Protein AF-A0A2N7D9Z8-F1 (afdb_monomer)

Mean predicted aligned error: 20.97 Å

Sequence (170 aa):
MSKTPNPVRGHVSCPVCHTNSTVHMIGEGKLIDSGETVKNGRNLGLLYYKCPNCGNASMSKSVSAYCTEHMQASPDLLPAAPDKVETSIEPPEKAEISDESELVESTDVTPIEPTLSTETTADKAPLPENRLQPQFLKVGACLGLVLVLLFAVKRMLAANKVNQGEANHE

Foldseek 3Di:
DPPFDFDFPFWAQDPVHRAIWTKGFQQRRVCVVPVDGDPDPPQGGAIWTAHPPPRDTDRDPVRSVVCVVGGDHDSVPYPDDPDDDDDDDPDDDDDDDDDDDDDDDDDDDDDDDDDDDDDDDDDDDDDPDPDPDDPVVVVVVVVVVVVVVVVVVVVVVVVVVVVVVVVVPD

Structure (mmCIF, N/CA/C/O backbone):
data_AF-A0A2N7D9Z8-F1
#
_entry.id   AF-A0A2N7D9Z8-F1
#
loop_
_atom_site.group_PDB
_atom_site.id
_atom_site.type_symbol
_atom_site.label_atom_id
_atom_site.label_alt_id
_atom_site.label_comp_id
_atom_site.label_asym_id
_atom_site.label_entity_id
_atom_site.label_seq_id
_atom_site.pdbx_PDB_ins_code
_atom_site.Cartn_x
_atom_site.Cartn_y
_atom_site.Cartn_z
_atom_site.occupancy
_atom_site.B_iso_or_equiv
_atom_site.auth_seq_id
_atom_site.auth_comp_id
_atom_site.auth_asym_id
_atom_site.auth_atom_id
_atom_site.pdbx_PDB_model_num
ATOM 1 N N . MET A 1 1 ? 10.639 -6.829 17.514 1.00 54.75 1 MET A N 1
ATOM 2 C CA . MET A 1 1 ? 9.736 -6.317 16.453 1.00 54.75 1 MET A CA 1
ATOM 3 C C . MET A 1 1 ? 8.309 -6.725 16.810 1.00 54.75 1 MET A C 1
ATOM 5 O O . MET A 1 1 ? 8.172 -7.562 17.698 1.00 54.75 1 MET A O 1
ATOM 9 N N . SER A 1 2 ? 7.263 -6.160 16.197 1.00 55.03 2 SER A N 1
ATOM 10 C CA . SER A 1 2 ? 5.924 -6.766 16.297 1.00 55.03 2 SER A CA 1
ATOM 11 C C . SER A 1 2 ? 5.970 -8.155 15.656 1.00 55.03 2 SER A C 1
ATOM 13 O O . SER A 1 2 ? 6.617 -8.320 14.623 1.00 55.03 2 SER A O 1
ATOM 15 N N . LYS A 1 3 ? 5.347 -9.160 16.284 1.00 74.38 3 LYS A N 1
ATOM 16 C CA . LYS A 1 3 ? 5.256 -10.510 15.697 1.00 74.38 3 LYS A CA 1
ATOM 17 C C . LYS A 1 3 ? 4.308 -10.513 14.498 1.00 74.38 3 LYS A C 1
ATOM 19 O O . LYS A 1 3 ? 4.580 -11.168 13.499 1.00 74.38 3 LYS A O 1
ATOM 24 N N . THR A 1 4 ? 3.241 -9.729 14.599 1.00 86.94 4 THR A N 1
ATOM 25 C CA . THR A 1 4 ? 2.198 -9.611 13.585 1.00 86.94 4 THR A CA 1
ATOM 26 C C . THR A 1 4 ? 2.656 -8.677 12.455 1.00 86.94 4 THR A C 1
ATOM 28 O O . THR A 1 4 ? 3.082 -7.543 12.729 1.00 86.94 4 THR A O 1
ATOM 31 N N . PRO A 1 5 ? 2.642 -9.141 11.188 1.00 91.00 5 PRO A N 1
ATOM 32 C CA . PRO A 1 5 ? 3.012 -8.329 10.035 1.00 91.00 5 PRO A CA 1
ATOM 33 C C . PRO A 1 5 ? 1.928 -7.289 9.725 1.00 91.00 5 PRO A C 1
ATOM 35 O O . PRO A 1 5 ? 0.752 -7.491 10.013 1.00 91.00 5 PRO A O 1
ATOM 38 N N . ASN A 1 6 ? 2.313 -6.182 9.087 1.00 93.94 6 ASN A N 1
ATOM 39 C CA . ASN A 1 6 ? 1.336 -5.245 8.524 1.00 93.94 6 ASN A CA 1
ATOM 40 C C . ASN A 1 6 ? 0.573 -5.942 7.372 1.00 93.94 6 ASN A C 1
ATOM 42 O O . ASN A 1 6 ? 1.237 -6.567 6.533 1.00 93.94 6 ASN A O 1
ATOM 46 N N . PRO A 1 7 ? -0.767 -5.838 7.294 1.00 96.06 7 PRO A N 1
ATOM 47 C CA . PRO A 1 7 ? -1.551 -6.437 6.214 1.00 96.06 7 PRO A CA 1
ATOM 48 C C . PRO A 1 7 ? -1.249 -5.770 4.864 1.00 96.06 7 PRO A C 1
ATOM 50 O O . PRO A 1 7 ? -0.590 -4.728 4.800 1.00 96.06 7 PRO A O 1
ATOM 53 N N . VAL A 1 8 ? -1.700 -6.387 3.770 1.00 97.44 8 VAL A N 1
ATOM 54 C CA . VAL A 1 8 ? -1.629 -5.788 2.429 1.00 97.44 8 VAL A CA 1
ATOM 55 C C . VAL A 1 8 ? -2.771 -4.779 2.278 1.00 97.44 8 VAL A C 1
ATOM 57 O O . VAL A 1 8 ? -3.916 -5.089 2.597 1.00 97.44 8 VAL A O 1
ATOM 60 N N . ARG A 1 9 ? -2.457 -3.572 1.800 1.00 97.25 9 ARG A N 1
ATOM 61 C CA . ARG A 1 9 ? -3.424 -2.500 1.499 1.00 97.25 9 ARG A CA 1
ATOM 62 C C . ARG A 1 9 ? -3.706 -2.324 0.005 1.00 97.25 9 ARG A C 1
ATOM 64 O O . ARG A 1 9 ? -4.703 -1.701 -0.340 1.00 97.25 9 ARG A O 1
ATOM 71 N N . GLY A 1 10 ? -2.859 -2.893 -0.847 1.00 97.25 10 GLY A N 1
ATOM 72 C CA . GLY A 1 10 ? -2.968 -2.885 -2.302 1.00 97.25 10 GLY A CA 1
ATOM 73 C C . GLY A 1 10 ? -1.637 -3.278 -2.942 1.00 97.25 10 GLY A C 1
ATOM 74 O O . GLY A 1 10 ? -0.750 -3.810 -2.268 1.00 97.25 10 GLY A O 1
ATOM 75 N N . HIS A 1 11 ? -1.489 -3.000 -4.231 1.00 97.94 11 HIS A N 1
ATOM 76 C CA . HIS A 1 11 ? -0.369 -3.433 -5.066 1.00 97.94 11 HIS A CA 1
ATOM 77 C C . HIS A 1 11 ? 0.191 -2.259 -5.878 1.00 97.94 11 HIS A C 1
ATOM 79 O O . HIS A 1 11 ? -0.566 -1.386 -6.287 1.00 97.94 11 HIS A O 1
ATOM 85 N N . VAL A 1 12 ? 1.504 -2.237 -6.123 1.00 97.31 12 VAL A N 1
ATOM 86 C CA . VAL A 1 12 ? 2.188 -1.283 -7.021 1.00 97.31 12 VAL A CA 1
ATOM 87 C C . VAL A 1 12 ? 3.222 -2.005 -7.883 1.00 97.31 12 VAL A C 1
ATOM 89 O O . VAL A 1 12 ? 3.746 -3.049 -7.493 1.00 97.31 12 VAL A O 1
ATOM 92 N N . SER A 1 13 ? 3.580 -1.429 -9.029 1.00 96.88 13 SER A N 1
ATOM 93 C CA . SER A 1 13 ? 4.820 -1.799 -9.720 1.00 96.88 13 SER A CA 1
ATOM 94 C C . SER A 1 13 ? 6.031 -1.360 -8.880 1.00 96.88 13 SER A C 1
ATOM 96 O O . SER A 1 13 ? 5.976 -0.352 -8.176 1.00 96.88 13 SER A O 1
ATOM 98 N N . CYS A 1 14 ? 7.137 -2.107 -8.908 1.00 95.75 14 CYS A N 1
ATOM 99 C CA . CYS A 1 14 ? 8.363 -1.675 -8.239 1.00 95.75 14 CYS A CA 1
ATOM 100 C C . CYS A 1 14 ? 9.086 -0.596 -9.069 1.00 95.75 14 CYS A C 1
ATOM 102 O O . CYS A 1 14 ? 9.525 -0.911 -10.175 1.00 95.75 14 CYS A O 1
ATOM 104 N N . PRO A 1 15 ? 9.377 0.606 -8.539 1.00 94.06 15 PRO A N 1
ATOM 105 C CA . PRO A 1 15 ? 10.112 1.646 -9.272 1.00 94.06 15 PRO A CA 1
ATOM 106 C C . PRO A 1 15 ? 11.610 1.335 -9.506 1.00 94.06 15 PRO A C 1
ATOM 108 O O . PRO A 1 15 ? 12.350 2.207 -9.944 1.00 94.06 15 PRO A O 1
ATOM 111 N N . VAL A 1 16 ? 12.076 0.116 -9.194 1.00 94.44 16 VAL A N 1
ATOM 112 C CA . VAL A 1 16 ? 13.458 -0.356 -9.437 1.00 94.44 16 VAL A CA 1
ATOM 113 C C . VAL A 1 16 ? 13.525 -1.496 -10.462 1.00 94.44 16 VAL A C 1
ATOM 115 O O . VAL A 1 16 ? 14.509 -1.611 -11.181 1.00 94.44 16 VAL A O 1
ATOM 118 N N . CYS A 1 17 ? 12.515 -2.371 -10.512 1.00 94.62 17 CYS A N 1
ATOM 119 C CA . CYS A 1 17 ? 12.536 -3.585 -11.349 1.00 94.62 17 CYS A CA 1
ATOM 120 C C . CYS A 1 17 ? 11.166 -3.957 -11.946 1.00 94.62 17 CYS A C 1
ATOM 122 O O . CYS A 1 17 ? 10.964 -5.087 -12.385 1.00 94.62 17 CYS A O 1
ATOM 124 N N . HIS A 1 18 ? 10.202 -3.035 -11.884 1.00 94.00 18 HIS A N 1
ATOM 125 C CA . HIS A 1 18 ? 8.815 -3.114 -12.366 1.00 94.00 18 HIS A CA 1
ATOM 126 C C . HIS A 1 18 ? 7.947 -4.283 -11.866 1.00 94.00 18 HIS A C 1
ATOM 128 O O . HIS A 1 18 ? 6.739 -4.297 -12.093 1.00 94.00 18 HIS A O 1
ATOM 134 N N . THR A 1 19 ? 8.510 -5.214 -11.093 1.00 95.56 19 THR A N 1
ATOM 135 C CA . THR A 1 19 ? 7.790 -6.355 -10.522 1.00 95.56 19 THR A CA 1
ATOM 136 C C . THR A 1 19 ? 6.702 -5.897 -9.547 1.00 95.56 19 THR A C 1
ATOM 138 O O . THR A 1 19 ? 6.955 -5.054 -8.680 1.00 95.56 19 THR A O 1
ATOM 141 N N . ASN A 1 20 ? 5.511 -6.492 -9.659 1.00 96.25 20 ASN A N 1
ATOM 142 C CA . ASN A 1 20 ? 4.408 -6.352 -8.706 1.00 96.25 20 ASN A CA 1
ATOM 143 C C . ASN A 1 20 ? 4.899 -6.475 -7.246 1.00 96.25 20 ASN A C 1
ATOM 145 O O . ASN A 1 20 ? 5.635 -7.398 -6.896 1.00 96.25 20 ASN A O 1
ATOM 149 N N . SER A 1 21 ? 4.510 -5.513 -6.414 1.00 97.06 21 SER A N 1
ATOM 150 C CA . SER A 1 21 ? 4.985 -5.301 -5.048 1.00 97.06 21 SER A CA 1
ATOM 151 C C . SER A 1 21 ? 3.809 -4.978 -4.123 1.00 97.06 21 SER A C 1
ATOM 153 O O . SER A 1 21 ? 2.963 -4.147 -4.452 1.00 97.06 21 SER A O 1
ATOM 155 N N . THR A 1 22 ? 3.752 -5.598 -2.942 1.00 97.94 22 THR A N 1
ATOM 156 C CA . THR A 1 22 ? 2.634 -5.411 -2.001 1.00 97.94 22 THR A CA 1
ATOM 157 C C . THR A 1 22 ? 2.804 -4.137 -1.177 1.00 97.94 22 THR A C 1
ATOM 159 O O . THR A 1 22 ? 3.854 -3.926 -0.568 1.00 97.94 22 THR A O 1
ATOM 162 N N . VAL A 1 23 ? 1.763 -3.307 -1.108 1.00 98.12 23 VAL A N 1
ATOM 163 C CA . VAL A 1 23 ? 1.714 -2.093 -0.278 1.00 98.12 23 VAL A CA 1
ATOM 164 C C . VAL A 1 23 ? 1.220 -2.429 1.127 1.00 98.12 23 VAL A C 1
ATOM 166 O O . VAL A 1 23 ? 0.285 -3.206 1.307 1.00 98.12 23 VAL A O 1
ATOM 169 N N . HIS A 1 24 ? 1.836 -1.812 2.130 1.00 97.44 24 HIS A N 1
ATOM 170 C CA . HIS A 1 24 ? 1.551 -1.968 3.552 1.00 97.44 24 HIS A CA 1
ATOM 171 C C . HIS A 1 24 ? 1.560 -0.600 4.252 1.00 97.44 24 HIS A C 1
ATOM 173 O O . HIS A 1 24 ? 2.206 0.333 3.777 1.00 97.44 24 HIS A O 1
ATOM 179 N N . MET A 1 25 ? 0.920 -0.489 5.420 1.00 96.19 25 MET A N 1
ATOM 180 C CA . MET A 1 25 ? 0.975 0.711 6.266 1.00 96.19 25 MET A CA 1
ATOM 181 C C . MET A 1 25 ? 1.851 0.486 7.509 1.00 96.19 25 MET A C 1
ATOM 183 O O . MET A 1 25 ? 1.778 -0.557 8.162 1.00 96.19 25 MET A O 1
ATOM 187 N N . ILE A 1 26 ? 2.703 1.455 7.858 1.00 94.38 26 ILE A N 1
ATOM 188 C CA . ILE A 1 26 ? 3.655 1.320 8.972 1.00 94.38 26 ILE A CA 1
ATOM 189 C C . ILE A 1 26 ? 2.941 1.340 10.331 1.00 94.38 26 ILE A C 1
ATOM 191 O O . ILE A 1 26 ? 2.292 2.318 10.705 1.00 94.38 26 ILE A O 1
ATOM 195 N N . GLY A 1 27 ? 3.150 0.269 11.103 1.00 92.50 27 GLY A N 1
ATOM 196 C CA . GLY A 1 27 ? 2.656 0.101 12.473 1.00 92.50 27 GLY A CA 1
ATOM 197 C C . GLY A 1 27 ? 1.280 -0.561 12.572 1.00 92.50 27 GLY A C 1
ATOM 198 O O . GLY A 1 27 ? 0.873 -0.929 13.673 1.00 92.50 27 GLY A O 1
ATOM 199 N N . GLU A 1 28 ? 0.597 -0.762 11.443 1.00 93.94 28 GLU A N 1
ATOM 200 C CA . GLU A 1 28 ? -0.758 -1.312 11.384 1.00 93.94 28 GLU A CA 1
ATOM 201 C C . GLU A 1 28 ? -0.863 -2.714 11.996 1.00 93.94 28 GLU A C 1
ATOM 203 O O . GLU A 1 28 ? -1.762 -2.965 12.793 1.00 93.94 28 GLU A O 1
ATOM 208 N N . GLY A 1 29 ? 0.082 -3.608 11.690 1.00 93.00 29 GLY A N 1
ATOM 209 C CA . GLY A 1 29 ? 0.065 -4.983 12.193 1.00 93.00 29 GLY A CA 1
ATOM 210 C C . GLY A 1 29 ? 0.113 -5.057 13.719 1.00 93.00 29 GLY A C 1
ATOM 211 O O . GLY A 1 29 ? -0.529 -5.918 14.304 1.00 93.00 29 GLY A O 1
ATOM 212 N N . LYS A 1 30 ? 0.805 -4.116 14.379 1.00 91.06 30 LYS A N 1
ATOM 213 C CA . LYS A 1 30 ? 0.803 -4.015 15.847 1.00 91.06 30 LYS A CA 1
ATOM 214 C C . LYS A 1 30 ? -0.493 -3.385 16.378 1.00 91.06 30 LYS A C 1
ATOM 216 O O . LYS A 1 30 ? -1.013 -3.832 17.394 1.00 91.06 30 LYS A O 1
ATOM 221 N N . LEU A 1 31 ? -1.020 -2.374 15.684 1.00 91.75 31 LEU A N 1
ATOM 222 C CA . LEU A 1 31 ? -2.252 -1.691 16.083 1.00 91.75 31 LEU A CA 1
ATOM 223 C C . LEU A 1 31 ? -3.466 -2.636 16.060 1.00 91.75 31 LEU A C 1
ATOM 225 O O . LEU A 1 31 ? -4.298 -2.565 16.957 1.00 91.75 31 LEU A O 1
ATOM 229 N N . ILE A 1 32 ? -3.533 -3.539 15.075 1.00 91.94 32 ILE A N 1
ATOM 230 C CA . ILE A 1 32 ? -4.557 -4.594 14.987 1.00 91.94 32 ILE A CA 1
ATOM 231 C C . ILE A 1 32 ? -4.347 -5.667 16.071 1.00 91.94 32 ILE A C 1
ATOM 233 O O . ILE A 1 3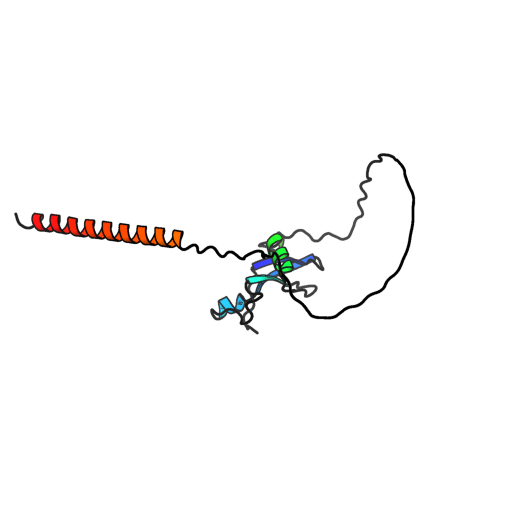2 ? -5.307 -6.090 16.704 1.00 91.94 32 ILE A O 1
ATOM 237 N N . ASP A 1 33 ? -3.101 -6.095 16.288 1.00 91.94 33 ASP A N 1
ATOM 238 C CA . ASP A 1 33 ? -2.728 -7.192 17.196 1.00 91.94 33 ASP A CA 1
ATOM 239 C C . ASP A 1 33 ? -2.904 -6.858 18.684 1.00 91.94 33 ASP A C 1
ATOM 241 O O . ASP A 1 33 ? -3.432 -7.663 19.447 1.00 91.94 33 ASP A O 1
ATOM 245 N N . SER A 1 34 ? -2.452 -5.672 19.106 1.00 90.38 34 SER A N 1
ATOM 246 C CA . SER A 1 34 ? -2.345 -5.314 20.526 1.00 90.38 34 SER A CA 1
ATOM 247 C C . SER A 1 34 ? -3.061 -4.014 20.903 1.00 90.38 34 SER A C 1
ATOM 249 O O . SER A 1 34 ? -2.869 -3.529 22.017 1.00 90.38 34 SER A O 1
ATOM 251 N N . GLY A 1 35 ? -3.797 -3.385 19.980 1.00 90.19 35 GLY A N 1
ATOM 252 C CA . GLY A 1 35 ? -4.437 -2.078 20.189 1.00 90.19 35 GLY A CA 1
ATOM 253 C C . GLY A 1 35 ? -3.469 -0.896 20.365 1.00 90.19 35 GLY A C 1
ATOM 254 O O . GLY A 1 35 ? -3.908 0.238 20.540 1.00 90.19 35 GLY A O 1
ATOM 255 N N . GLU A 1 36 ? -2.152 -1.124 20.304 1.00 87.88 36 GLU A N 1
ATOM 256 C CA . GLU A 1 36 ? -1.126 -0.106 20.535 1.00 87.88 36 GLU A CA 1
ATOM 257 C C . GLU A 1 36 ? -0.369 0.240 19.246 1.00 87.88 36 GLU A C 1
ATOM 259 O O . GLU A 1 36 ? 0.063 -0.633 18.490 1.00 87.88 36 GLU A O 1
ATOM 264 N N . THR A 1 37 ? -0.048 1.519 19.064 1.00 85.00 37 THR A N 1
ATOM 265 C CA . THR A 1 37 ? 0.894 1.972 18.031 1.00 85.00 37 THR A CA 1
ATOM 266 C C . THR A 1 37 ? 2.340 1.529 18.327 1.00 85.00 37 THR A C 1
ATOM 268 O O . THR A 1 37 ? 2.677 1.066 19.424 1.00 85.00 37 THR A O 1
ATOM 271 N N . VAL A 1 38 ? 3.244 1.632 17.342 1.00 84.19 38 VAL A N 1
ATOM 272 C CA . VAL A 1 38 ? 4.685 1.413 17.578 1.00 84.19 38 VAL A CA 1
ATOM 273 C C . VAL A 1 38 ? 5.335 2.634 18.241 1.00 84.19 38 VAL A C 1
ATOM 275 O O . VAL A 1 38 ? 4.976 3.770 17.948 1.00 84.19 38 VAL A O 1
ATOM 278 N N . LYS A 1 39 ? 6.337 2.403 19.105 1.00 82.31 39 LYS A N 1
ATOM 279 C CA . LYS A 1 39 ? 6.974 3.448 19.938 1.00 82.31 39 LYS A CA 1
ATOM 280 C C . LYS A 1 39 ? 7.583 4.625 19.155 1.00 82.31 39 LYS A C 1
ATOM 282 O O . LYS A 1 39 ? 7.722 5.705 19.716 1.00 82.31 39 LYS A O 1
ATOM 287 N N . ASN A 1 40 ? 7.970 4.433 17.892 1.00 82.00 40 ASN A N 1
ATOM 288 C CA . ASN A 1 40 ? 8.469 5.512 17.038 1.00 82.00 40 ASN A CA 1
ATOM 289 C C . ASN A 1 40 ? 7.331 6.072 16.172 1.00 82.00 40 ASN A C 1
ATOM 291 O O . ASN A 1 40 ? 7.021 5.523 15.115 1.00 82.00 40 ASN A O 1
ATOM 295 N N . GLY A 1 41 ? 6.740 7.181 16.617 1.00 85.75 41 GLY A N 1
ATOM 296 C CA . GLY A 1 41 ? 5.602 7.804 15.942 1.00 85.75 41 GLY A CA 1
ATOM 297 C C . GLY A 1 41 ? 5.909 8.462 14.591 1.00 85.75 41 GLY A C 1
ATOM 298 O O . GLY A 1 41 ? 4.985 8.666 13.813 1.00 85.75 41 GLY A O 1
ATOM 299 N N . ARG A 1 42 ? 7.180 8.773 14.276 1.00 88.38 42 ARG A N 1
ATOM 300 C CA . ARG A 1 42 ? 7.556 9.623 13.122 1.00 88.38 42 ARG A CA 1
ATOM 301 C C . ARG A 1 42 ? 7.054 9.100 11.771 1.00 88.38 42 ARG A C 1
ATOM 303 O O . ARG A 1 42 ? 6.739 9.900 10.895 1.00 88.38 42 ARG A O 1
ATOM 310 N N . ASN A 1 43 ? 7.003 7.778 11.620 1.00 89.44 43 ASN A N 1
ATOM 311 C CA . ASN A 1 43 ? 6.654 7.104 10.369 1.00 89.44 43 ASN A CA 1
ATOM 312 C C . ASN A 1 43 ? 5.315 6.343 10.454 1.00 89.44 43 ASN A C 1
ATOM 314 O O . ASN A 1 43 ? 4.991 5.613 9.522 1.00 89.44 43 ASN A O 1
ATOM 318 N N . LEU A 1 44 ? 4.551 6.467 11.549 1.00 92.88 44 LEU A N 1
ATOM 319 C CA . LEU A 1 44 ? 3.241 5.811 11.680 1.00 92.88 44 LEU A CA 1
ATOM 320 C C . LEU A 1 44 ? 2.302 6.231 10.544 1.00 92.88 44 LEU A C 1
ATOM 322 O O . LEU A 1 44 ? 2.253 7.403 10.179 1.00 92.88 44 LEU A O 1
ATOM 326 N N . GLY A 1 45 ? 1.542 5.276 10.008 1.00 93.81 45 GLY A N 1
ATOM 327 C CA . GLY A 1 45 ? 0.537 5.552 8.979 1.00 93.81 45 GLY A CA 1
ATOM 328 C C . GLY A 1 45 ? 1.087 5.824 7.572 1.00 93.81 45 GLY A C 1
ATOM 329 O O . GLY A 1 45 ? 0.299 5.886 6.635 1.00 93.81 45 GLY A O 1
ATOM 330 N N . LEU A 1 46 ? 2.409 5.938 7.382 1.00 96.50 46 LEU A N 1
ATOM 331 C CA . LEU A 1 46 ? 2.985 6.010 6.036 1.00 96.50 46 LEU A CA 1
ATOM 332 C C . LEU A 1 46 ? 2.779 4.682 5.297 1.00 96.50 46 LEU A C 1
ATOM 334 O O . LEU A 1 46 ? 2.923 3.602 5.882 1.00 96.50 46 LEU A O 1
ATOM 338 N N . LEU A 1 47 ? 2.491 4.773 4.000 1.00 97.69 47 LEU A N 1
ATOM 339 C CA . LEU A 1 47 ? 2.470 3.633 3.093 1.00 97.69 47 LEU A CA 1
ATOM 340 C C . LEU A 1 47 ? 3.888 3.310 2.612 1.00 97.69 47 LEU A C 1
ATOM 342 O O . LEU A 1 47 ? 4.702 4.200 2.366 1.00 97.69 47 LEU A O 1
ATOM 346 N N . TYR A 1 48 ? 4.170 2.025 2.438 1.00 97.38 48 TYR A N 1
ATOM 347 C CA . TYR A 1 48 ? 5.406 1.526 1.842 1.00 97.38 48 TYR A CA 1
ATOM 348 C C . TYR A 1 48 ? 5.132 0.225 1.090 1.00 97.38 48 TYR A C 1
ATOM 350 O O . TYR A 1 48 ? 4.293 -0.571 1.513 1.00 97.38 48 TYR A O 1
ATOM 358 N N . TYR A 1 49 ? 5.827 -0.001 -0.021 1.00 97.50 49 TYR A N 1
ATOM 359 C CA . TYR A 1 49 ? 5.762 -1.275 -0.732 1.00 97.50 49 TYR A CA 1
ATOM 360 C C . TYR A 1 49 ? 6.835 -2.249 -0.226 1.00 97.50 49 TYR A C 1
ATOM 362 O O . TYR A 1 49 ? 7.788 -1.855 0.446 1.00 97.50 49 TYR A O 1
ATOM 370 N N . LYS A 1 50 ? 6.693 -3.528 -0.574 1.00 97.38 50 LYS A N 1
ATOM 371 C CA . LYS A 1 50 ? 7.765 -4.529 -0.530 1.00 97.38 50 LYS A CA 1
ATOM 372 C C . LYS A 1 50 ? 7.865 -5.197 -1.891 1.00 97.38 50 LYS A C 1
ATOM 374 O O . LYS A 1 50 ? 6.893 -5.800 -2.344 1.00 97.38 50 LYS A O 1
ATOM 379 N N . CYS A 1 51 ? 9.028 -5.113 -2.528 1.00 96.94 51 CYS A N 1
ATOM 380 C CA . CYS A 1 51 ? 9.272 -5.846 -3.762 1.00 96.94 51 CYS A CA 1
ATOM 381 C C . CYS A 1 51 ? 9.763 -7.274 -3.461 1.00 96.94 51 CYS A C 1
ATOM 383 O O . CYS A 1 51 ? 10.789 -7.413 -2.792 1.00 96.94 51 CYS A O 1
ATOM 385 N N . PRO A 1 52 ? 9.097 -8.331 -3.965 1.00 96.50 52 PRO A N 1
ATOM 386 C CA . PRO A 1 52 ? 9.544 -9.712 -3.775 1.00 96.50 52 PRO A CA 1
ATOM 387 C C . PRO A 1 52 ? 10.781 -10.072 -4.617 1.00 96.50 52 PRO A C 1
ATOM 389 O O . PRO A 1 52 ? 11.442 -11.057 -4.314 1.00 96.50 52 PRO A O 1
ATOM 392 N N . ASN A 1 53 ? 11.092 -9.288 -5.658 1.00 96.69 53 ASN A N 1
ATOM 393 C CA . ASN A 1 53 ? 12.209 -9.523 -6.575 1.00 96.69 53 ASN A CA 1
ATOM 394 C C . ASN A 1 53 ? 13.497 -8.828 -6.093 1.00 96.69 53 ASN A C 1
ATOM 396 O O . ASN A 1 53 ? 14.435 -9.487 -5.658 1.00 96.69 53 ASN A O 1
ATOM 400 N N . CYS A 1 54 ? 13.533 -7.488 -6.081 1.00 95.75 54 CYS A N 1
ATOM 401 C CA . CYS A 1 54 ? 14.731 -6.738 -5.675 1.00 95.75 54 CYS A CA 1
ATOM 402 C C . CYS A 1 54 ? 14.835 -6.450 -4.163 1.00 95.75 54 CYS A C 1
ATOM 404 O O . CYS A 1 54 ? 15.759 -5.761 -3.733 1.00 95.75 54 CYS A O 1
ATOM 406 N N . GLY A 1 55 ? 13.872 -6.898 -3.350 1.00 95.56 55 GLY A N 1
ATOM 407 C CA . GLY A 1 55 ? 13.870 -6.711 -1.893 1.00 95.56 55 GLY A CA 1
ATOM 408 C C . GLY A 1 55 ? 13.649 -5.273 -1.397 1.00 95.56 55 GLY A C 1
ATOM 409 O O . GLY A 1 55 ? 13.603 -5.057 -0.185 1.00 95.56 55 GLY A O 1
ATOM 410 N N . ASN A 1 56 ? 13.500 -4.279 -2.283 1.00 95.31 56 ASN A N 1
ATOM 411 C CA . ASN A 1 56 ? 13.325 -2.885 -1.869 1.00 95.31 56 ASN A CA 1
ATOM 412 C C . ASN A 1 56 ? 12.014 -2.695 -1.079 1.00 95.31 56 ASN A C 1
ATOM 414 O O . ASN A 1 56 ? 10.937 -3.110 -1.518 1.00 95.31 56 ASN A O 1
ATOM 418 N N . ALA A 1 57 ? 12.136 -2.060 0.088 1.00 94.75 57 ALA A N 1
ATOM 419 C CA . ALA A 1 57 ? 11.052 -1.770 1.023 1.00 94.75 57 ALA A CA 1
ATOM 420 C C . ALA A 1 57 ? 11.296 -0.458 1.803 1.00 94.75 57 ALA A C 1
ATOM 422 O O . ALA A 1 57 ? 11.055 -0.379 3.011 1.00 94.75 57 ALA A O 1
ATOM 423 N N . SER A 1 58 ? 11.850 0.561 1.133 1.00 92.31 58 SER A N 1
ATOM 424 C CA . SER A 1 58 ? 12.176 1.854 1.751 1.00 92.31 58 SER A CA 1
ATOM 425 C C . SER A 1 58 ? 10.942 2.560 2.336 1.00 92.31 58 SER A C 1
ATOM 427 O O . SER A 1 58 ? 9.862 2.557 1.750 1.00 92.31 58 SER A O 1
ATOM 429 N N . MET A 1 59 ? 11.107 3.186 3.504 1.00 92.94 59 MET A N 1
ATOM 430 C CA . MET A 1 59 ? 10.028 3.790 4.295 1.00 92.94 59 MET A CA 1
ATOM 431 C C . MET A 1 59 ? 10.222 5.308 4.405 1.00 92.94 59 MET A C 1
ATOM 433 O O . MET A 1 59 ? 10.783 5.808 5.383 1.00 92.94 59 MET A O 1
ATOM 437 N N . SER A 1 60 ? 9.761 6.046 3.391 1.00 94.81 60 SER A N 1
ATOM 438 C CA . SER A 1 60 ? 9.880 7.508 3.294 1.00 94.81 60 SER A CA 1
ATOM 439 C C . SER A 1 60 ? 8.551 8.181 2.919 1.00 94.81 60 SER A C 1
ATOM 441 O O . SER A 1 60 ? 7.610 7.532 2.461 1.00 94.81 60 SER A O 1
ATOM 443 N N . LYS A 1 61 ? 8.487 9.514 3.052 1.00 96.12 61 LYS A N 1
ATOM 444 C CA . LYS A 1 61 ? 7.345 10.307 2.565 1.00 96.12 61 LYS A CA 1
ATOM 445 C C . LYS A 1 61 ? 7.167 10.210 1.044 1.00 96.12 61 LYS A C 1
ATOM 447 O O . LYS A 1 61 ? 6.034 10.136 0.588 1.00 96.12 61 LYS A O 1
ATOM 452 N N . SER A 1 62 ? 8.258 10.169 0.273 1.00 96.62 62 SER A N 1
ATOM 453 C CA . SER A 1 62 ? 8.205 10.032 -1.190 1.00 96.62 62 SER A CA 1
ATOM 454 C C . SER A 1 62 ? 7.701 8.655 -1.627 1.00 96.62 62 SER A C 1
ATOM 456 O O . SER A 1 62 ? 6.866 8.579 -2.521 1.00 96.62 62 SER A O 1
ATOM 458 N N . VAL A 1 63 ? 8.106 7.575 -0.947 1.00 97.06 63 VAL A N 1
ATOM 459 C CA . VAL A 1 63 ? 7.535 6.239 -1.188 1.00 97.06 63 VAL A CA 1
ATOM 460 C C . VAL A 1 63 ? 6.053 6.200 -0.798 1.00 97.06 63 VAL A C 1
ATOM 462 O O . VAL A 1 63 ? 5.250 5.641 -1.536 1.00 97.06 63 VAL A O 1
ATOM 465 N N . SER A 1 64 ? 5.653 6.847 0.302 1.00 97.81 64 SER A N 1
ATOM 466 C CA . SER A 1 64 ? 4.234 6.920 0.682 1.00 97.81 64 SER A CA 1
ATOM 467 C C . SER A 1 64 ? 3.379 7.726 -0.305 1.00 97.81 64 SER A C 1
ATOM 469 O O . SER A 1 64 ? 2.195 7.416 -0.451 1.00 97.81 64 SER A O 1
ATOM 471 N N . ALA A 1 65 ? 3.949 8.729 -0.983 1.00 98.25 65 ALA A N 1
ATOM 472 C CA . ALA A 1 65 ? 3.278 9.461 -2.058 1.00 98.25 65 ALA A CA 1
ATOM 473 C C . ALA A 1 65 ? 3.118 8.573 -3.304 1.00 98.25 65 ALA A C 1
ATOM 475 O O . ALA A 1 65 ? 1.992 8.364 -3.742 1.00 98.25 65 ALA A O 1
ATOM 476 N N . TYR A 1 66 ? 4.205 7.941 -3.765 1.00 97.56 66 TYR A N 1
ATOM 477 C CA . TYR A 1 66 ? 4.200 6.961 -4.863 1.00 97.56 66 TYR A CA 1
ATOM 478 C C . TYR A 1 66 ? 3.166 5.838 -4.646 1.00 97.56 66 TYR A C 1
ATOM 480 O O . TYR A 1 66 ? 2.405 5.492 -5.547 1.00 97.56 66 TYR A O 1
ATOM 488 N N . CYS A 1 67 ? 3.086 5.299 -3.424 1.00 97.75 67 CYS A N 1
ATOM 489 C CA . CYS A 1 67 ? 2.055 4.330 -3.054 1.00 97.75 67 CYS A CA 1
ATOM 490 C C . CYS A 1 67 ? 0.642 4.925 -3.154 1.00 97.75 67 CYS A C 1
ATOM 492 O O . CYS A 1 67 ? -0.241 4.274 -3.689 1.00 97.75 67 CYS A O 1
ATOM 494 N N . THR A 1 68 ? 0.403 6.143 -2.662 1.00 97.69 68 THR A N 1
ATOM 495 C CA . THR A 1 68 ? -0.927 6.781 -2.751 1.00 97.69 68 THR A CA 1
ATOM 496 C C . THR A 1 68 ? -1.360 7.035 -4.200 1.00 97.69 68 THR A C 1
ATOM 498 O O . THR A 1 68 ? -2.542 6.921 -4.503 1.00 97.69 68 THR A O 1
ATOM 501 N N . GLU A 1 69 ? -0.420 7.367 -5.087 1.00 97.44 69 GLU A N 1
ATOM 502 C CA . GLU A 1 69 ? -0.701 7.747 -6.476 1.00 97.44 69 GLU A CA 1
ATOM 503 C C . GLU A 1 69 ? -0.926 6.547 -7.411 1.00 97.44 69 GLU A C 1
ATOM 505 O O . GLU A 1 69 ? -1.762 6.617 -8.310 1.00 97.44 69 GLU A O 1
ATOM 510 N N . HIS A 1 70 ? -0.208 5.436 -7.205 1.00 96.88 70 HIS A N 1
ATOM 511 C CA . HIS A 1 70 ? -0.205 4.310 -8.151 1.00 96.88 70 HIS A CA 1
ATOM 512 C C . HIS A 1 70 ? -0.741 2.984 -7.587 1.00 96.88 70 HIS A C 1
ATOM 514 O O . HIS A 1 70 ? -0.748 1.983 -8.307 1.00 96.88 70 HIS A O 1
ATOM 520 N N . MET A 1 71 ? -1.160 2.929 -6.316 1.00 96.38 71 MET A N 1
ATOM 521 C CA . MET A 1 71 ? -1.654 1.688 -5.709 1.00 96.38 71 MET A CA 1
ATOM 522 C C . MET A 1 71 ? -2.991 1.243 -6.303 1.00 96.38 71 MET A C 1
ATOM 524 O O . MET A 1 71 ? -3.983 1.966 -6.262 1.00 96.38 71 MET A O 1
ATOM 528 N N . GLN A 1 72 ? -3.023 -0.006 -6.758 1.00 97.44 72 GLN A N 1
ATOM 529 C CA . GLN A 1 72 ? -4.216 -0.694 -7.238 1.00 97.44 72 GLN A CA 1
ATOM 530 C C . GLN A 1 72 ? -4.710 -1.731 -6.226 1.00 97.44 72 GLN A C 1
ATOM 532 O O . GLN A 1 72 ? -3.947 -2.223 -5.390 1.00 97.44 72 GLN A O 1
ATOM 537 N N . ALA A 1 73 ? -5.995 -2.085 -6.299 1.00 95.38 73 ALA A N 1
ATOM 538 C CA . ALA A 1 73 ? -6.582 -3.098 -5.422 1.00 95.38 73 ALA A CA 1
ATOM 539 C C . ALA A 1 73 ? -6.041 -4.506 -5.745 1.00 95.38 73 ALA A C 1
ATOM 541 O O . ALA A 1 73 ? -5.436 -5.150 -4.885 1.00 95.38 73 ALA A O 1
ATOM 542 N N . SER A 1 74 ? -6.201 -4.950 -6.996 1.00 93.75 74 SER A N 1
ATOM 543 C CA . SER A 1 74 ? -5.650 -6.215 -7.511 1.00 93.75 74 SER A CA 1
ATOM 544 C C . SER A 1 74 ? -4.307 -5.978 -8.209 1.00 93.75 74 SER A C 1
ATOM 546 O O . SER A 1 74 ? -4.147 -4.927 -8.836 1.00 93.75 74 SER A O 1
ATOM 548 N N . PRO A 1 75 ? -3.355 -6.930 -8.176 1.00 91.44 75 PRO A N 1
ATOM 549 C CA . PRO A 1 75 ? -2.130 -6.828 -8.968 1.00 91.44 75 PRO A CA 1
ATOM 550 C C . PRO A 1 75 ? -2.393 -6.847 -10.483 1.00 91.44 75 PRO A C 1
ATOM 552 O O . PRO A 1 75 ? -1.613 -6.279 -11.237 1.00 91.44 75 PRO A O 1
ATOM 555 N N . ASP A 1 76 ? -3.505 -7.438 -10.924 1.00 90.88 76 ASP A N 1
ATOM 556 C CA . ASP A 1 76 ? -3.898 -7.566 -12.340 1.00 90.88 76 ASP A CA 1
ATOM 557 C C . ASP A 1 76 ? -4.337 -6.231 -12.968 1.00 90.88 76 ASP A C 1
ATOM 559 O O . ASP A 1 76 ? -4.494 -6.130 -14.181 1.00 90.88 76 ASP A O 1
ATOM 563 N N . LEU A 1 77 ? -4.550 -5.205 -12.135 1.00 89.94 77 LEU A N 1
ATOM 564 C CA . LEU A 1 77 ? -4.878 -3.836 -12.545 1.00 89.94 77 LEU A CA 1
ATOM 565 C C . LEU A 1 77 ? -3.633 -2.941 -12.656 1.00 89.94 77 LEU A C 1
ATOM 567 O O . LEU A 1 77 ? -3.753 -1.758 -12.975 1.00 89.94 77 LEU A O 1
ATOM 571 N N . LEU A 1 78 ? -2.441 -3.468 -12.357 1.00 90.56 78 LEU A N 1
ATOM 572 C CA . LEU A 1 78 ? -1.196 -2.739 -12.571 1.00 90.56 78 LEU A CA 1
ATOM 573 C C . LEU A 1 78 ? -0.914 -2.602 -14.075 1.00 90.56 78 LEU A C 1
ATOM 575 O O . LEU A 1 78 ? -1.171 -3.544 -14.827 1.00 90.56 78 LEU A O 1
ATOM 579 N N . PRO A 1 79 ? -0.327 -1.476 -14.524 1.00 83.44 79 PRO A N 1
ATOM 580 C CA . PRO A 1 79 ? 0.231 -1.390 -15.866 1.00 83.44 79 PRO A CA 1
ATOM 581 C C . PRO A 1 79 ? 1.202 -2.547 -16.113 1.00 83.44 79 PRO A C 1
ATOM 583 O O . PRO A 1 79 ? 2.022 -2.866 -15.244 1.00 83.44 79 PRO A O 1
ATOM 586 N N . ALA A 1 80 ? 1.126 -3.151 -17.301 1.00 76.25 80 ALA A N 1
ATOM 587 C CA . ALA A 1 80 ? 2.123 -4.118 -17.740 1.00 76.25 80 ALA A CA 1
ATOM 588 C C . ALA A 1 80 ? 3.525 -3.494 -17.640 1.00 76.25 80 ALA A C 1
ATOM 590 O O . ALA A 1 80 ? 3.704 -2.298 -17.894 1.00 76.25 80 ALA A O 1
ATOM 591 N N . ALA A 1 81 ? 4.520 -4.294 -17.251 1.00 69.75 81 ALA A N 1
ATOM 592 C CA . ALA A 1 81 ? 5.900 -3.829 -17.275 1.00 69.75 81 ALA A CA 1
ATOM 593 C C . ALA A 1 81 ? 6.271 -3.444 -18.722 1.00 69.75 81 ALA A C 1
ATOM 595 O O . ALA A 1 81 ? 5.875 -4.160 -19.642 1.00 69.75 81 ALA A O 1
ATOM 596 N N . PRO A 1 82 ? 7.003 -2.339 -18.947 1.00 62.22 82 PRO A N 1
ATOM 597 C CA . PRO A 1 82 ? 7.429 -1.969 -20.289 1.00 62.22 82 PRO A CA 1
ATOM 598 C C . PRO A 1 82 ? 8.426 -3.012 -20.806 1.00 62.22 82 PRO A C 1
ATOM 600 O O . PRO A 1 82 ? 9.571 -3.067 -20.347 1.00 62.22 82 PRO A O 1
ATOM 603 N N . ASP A 1 83 ? 7.981 -3.852 -21.743 1.00 56.16 83 ASP A N 1
ATOM 604 C CA . ASP A 1 83 ? 8.843 -4.830 -22.400 1.00 56.16 83 ASP A CA 1
ATOM 605 C C . ASP A 1 83 ? 9.980 -4.118 -23.143 1.00 56.16 83 ASP A C 1
ATOM 607 O O . ASP A 1 83 ? 9.795 -3.126 -23.849 1.00 56.16 83 ASP A O 1
ATOM 611 N N . LYS A 1 84 ? 11.207 -4.598 -22.930 1.00 58.34 84 LYS A N 1
ATOM 612 C CA . LYS A 1 84 ? 12.431 -3.856 -23.254 1.00 58.34 84 LYS A CA 1
ATOM 613 C C . LYS A 1 84 ? 12.933 -4.098 -24.689 1.00 58.34 84 LYS A C 1
ATOM 615 O O . LYS A 1 84 ? 14.096 -4.458 -24.857 1.00 58.34 84 LYS A O 1
ATOM 620 N N . VAL A 1 85 ? 12.069 -3.885 -25.682 1.00 48.53 85 VAL A N 1
ATOM 621 C CA . VAL A 1 85 ? 12.289 -3.718 -27.144 1.00 48.53 85 VAL A CA 1
ATOM 622 C C . VAL A 1 85 ? 10.963 -3.099 -27.655 1.00 48.53 85 VAL A C 1
ATOM 624 O O . VAL A 1 85 ? 9.910 -3.539 -27.216 1.00 48.53 85 VAL A O 1
ATOM 627 N N . GLU A 1 86 ? 10.887 -2.052 -28.486 1.00 43.28 86 GLU A N 1
ATOM 628 C CA . GLU A 1 86 ? 11.740 -1.668 -29.621 1.00 43.28 86 GLU A CA 1
ATOM 629 C C . GLU A 1 86 ? 11.882 -0.138 -29.790 1.00 43.28 86 GLU A C 1
ATOM 631 O O . GLU A 1 86 ? 11.079 0.646 -29.281 1.00 43.28 86 GLU A O 1
ATOM 636 N N . THR A 1 87 ? 12.892 0.302 -30.546 1.00 50.47 87 THR A N 1
ATOM 637 C CA . THR A 1 87 ? 13.129 1.722 -30.856 1.00 50.47 87 THR A CA 1
ATOM 638 C C . THR A 1 87 ? 12.205 2.207 -31.978 1.00 50.47 87 THR A C 1
ATOM 640 O O . THR A 1 87 ? 12.572 2.183 -33.152 1.00 50.47 87 THR A O 1
ATOM 643 N N . SER A 1 88 ? 11.019 2.705 -31.623 1.00 41.59 88 SER A N 1
ATOM 644 C CA . SER A 1 88 ? 10.164 3.454 -32.554 1.00 41.59 88 SER A CA 1
ATOM 645 C C . SER A 1 88 ? 10.629 4.911 -32.657 1.00 41.59 88 SER A C 1
ATOM 647 O O . SER A 1 88 ? 10.161 5.774 -31.916 1.00 41.59 88 SER A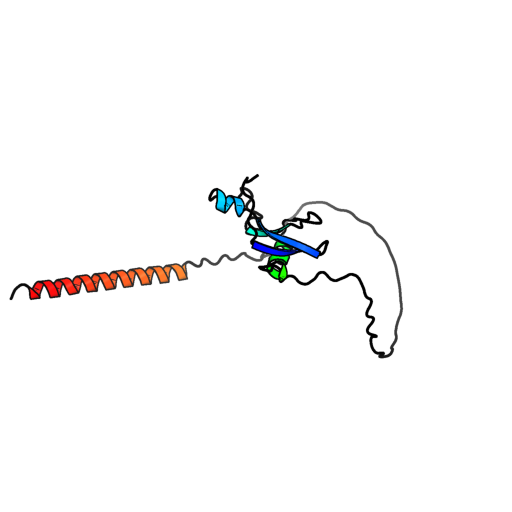 O 1
ATOM 649 N N . ILE A 1 89 ? 11.559 5.195 -33.576 1.00 47.94 89 ILE A N 1
ATOM 650 C CA . ILE A 1 89 ? 11.866 6.575 -33.984 1.00 47.94 89 ILE A CA 1
ATOM 651 C C . ILE A 1 89 ? 10.721 7.067 -34.871 1.00 47.94 89 ILE A C 1
ATOM 653 O O . ILE A 1 89 ? 10.677 6.768 -36.063 1.00 47.94 89 ILE A O 1
ATOM 657 N N . GLU A 1 90 ? 9.810 7.840 -34.289 1.00 52.00 90 GLU A N 1
ATOM 658 C CA . GLU A 1 90 ? 8.943 8.731 -35.056 1.00 52.00 90 GLU A CA 1
ATOM 659 C C . GLU A 1 90 ? 9.764 9.987 -35.422 1.00 52.00 90 GLU A C 1
ATOM 661 O O . GLU A 1 90 ? 10.309 10.630 -34.518 1.00 52.00 90 GLU A O 1
ATOM 666 N N . PRO A 1 91 ? 9.958 10.320 -36.715 1.00 50.66 91 PRO A N 1
ATOM 667 C CA . PRO A 1 91 ? 10.816 11.439 -37.094 1.00 50.66 91 PRO A CA 1
ATOM 668 C C . PRO A 1 91 ? 10.180 12.789 -36.724 1.00 50.66 91 PRO A C 1
ATOM 670 O O . PRO A 1 91 ? 9.065 13.060 -37.172 1.00 50.66 91 PRO A O 1
ATOM 673 N N . PRO A 1 92 ? 10.868 13.681 -35.983 1.00 44.91 92 PRO A N 1
ATOM 674 C CA . PRO A 1 92 ? 10.409 15.056 -35.835 1.00 44.91 92 PRO A CA 1
ATOM 675 C C . PRO A 1 92 ? 10.496 15.769 -37.190 1.00 44.91 92 PRO A C 1
ATOM 677 O O . PRO A 1 92 ? 11.555 15.798 -37.824 1.00 44.91 92 PRO A O 1
ATOM 680 N N . GLU A 1 93 ? 9.375 16.324 -37.649 1.00 47.25 93 GLU A N 1
ATOM 681 C CA . GLU A 1 93 ? 9.294 16.985 -38.951 1.00 47.25 93 GLU A CA 1
ATOM 682 C C . GLU A 1 93 ? 10.131 18.279 -38.982 1.00 47.25 93 GLU A C 1
ATOM 684 O O . GLU A 1 93 ? 10.254 19.006 -37.993 1.00 47.25 93 GLU A O 1
ATOM 689 N N . LYS A 1 94 ? 10.772 18.541 -40.125 1.00 39.12 94 LYS A N 1
ATOM 690 C CA . LYS A 1 94 ? 11.823 19.554 -40.269 1.00 39.12 94 LYS A CA 1
ATOM 691 C C . LYS A 1 94 ? 11.246 20.974 -40.357 1.00 39.12 94 LYS A C 1
ATOM 693 O O . LYS A 1 94 ? 10.592 21.306 -41.341 1.00 39.12 94 LYS A O 1
ATOM 698 N N . ALA A 1 95 ? 11.616 21.839 -39.414 1.00 44.22 95 ALA A N 1
ATOM 699 C CA . ALA A 1 95 ? 11.530 23.298 -39.542 1.00 44.22 95 ALA A CA 1
ATOM 700 C C . ALA A 1 95 ? 12.926 23.921 -39.347 1.00 44.22 95 ALA A C 1
ATOM 702 O O . ALA A 1 95 ? 13.742 23.388 -38.595 1.00 44.22 95 ALA A O 1
ATOM 703 N N . GLU A 1 96 ? 13.235 25.001 -40.068 1.00 40.34 96 GLU A N 1
ATOM 704 C CA . GLU A 1 96 ? 14.618 25.432 -40.322 1.00 40.34 96 GLU A CA 1
ATOM 705 C C . GLU A 1 96 ? 15.045 26.730 -39.601 1.00 40.34 96 GLU A C 1
ATOM 707 O O . GLU A 1 96 ? 14.358 27.741 -39.672 1.00 40.34 96 GLU A O 1
ATOM 712 N N . ILE A 1 97 ? 16.234 26.659 -38.983 1.00 41.56 97 ILE A N 1
ATOM 713 C CA . ILE A 1 97 ? 17.384 27.591 -39.088 1.00 41.56 97 ILE A CA 1
ATOM 714 C C . ILE A 1 97 ? 17.187 29.096 -38.777 1.00 41.56 97 ILE A C 1
ATOM 716 O O . ILE A 1 97 ? 16.605 29.842 -39.557 1.00 41.56 97 ILE A O 1
ATOM 720 N N . SER A 1 98 ? 17.862 29.542 -37.706 1.00 35.78 98 SER A N 1
ATOM 721 C CA . SER A 1 98 ? 18.733 30.743 -37.595 1.00 35.78 98 SER A CA 1
ATOM 722 C C . SER A 1 98 ? 19.402 30.648 -36.205 1.00 35.78 98 SER A C 1
ATOM 724 O O . SER A 1 98 ? 18.689 30.448 -35.224 1.00 35.78 98 SER A O 1
ATOM 726 N N . ASP A 1 99 ? 20.725 30.533 -36.038 1.00 34.34 99 ASP A N 1
ATOM 727 C CA . ASP A 1 99 ? 21.771 31.569 -36.200 1.00 34.34 99 ASP A CA 1
ATOM 728 C C . ASP A 1 99 ? 21.443 32.858 -3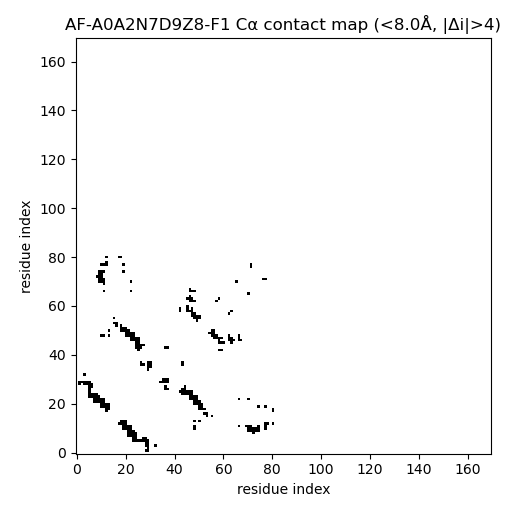5.414 1.00 34.34 99 ASP A C 1
ATOM 730 O O . ASP A 1 99 ? 20.373 33.431 -35.619 1.00 34.34 99 ASP A O 1
ATOM 734 N N . GLU A 1 100 ? 22.279 33.374 -34.499 1.00 42.06 100 GLU A N 1
ATOM 735 C CA . GLU A 1 100 ? 23.644 32.997 -34.031 1.00 42.06 100 GLU A CA 1
ATOM 736 C C . GLU A 1 100 ? 23.772 33.404 -32.508 1.00 42.06 100 GLU A C 1
ATOM 738 O O . GLU A 1 100 ? 22.729 33.696 -31.920 1.00 42.06 100 GLU A O 1
ATOM 743 N N . SER A 1 101 ? 24.856 33.403 -31.698 1.00 36.69 101 SER A N 1
ATOM 744 C CA . SER A 1 101 ? 26.334 33.478 -31.834 1.00 36.69 101 SER A CA 1
ATOM 745 C C . SER A 1 101 ? 27.087 32.853 -30.616 1.00 36.69 101 SER A C 1
ATOM 747 O O . SER A 1 101 ? 26.463 32.491 -29.623 1.00 36.69 101 SER A O 1
ATOM 749 N N . GLU A 1 102 ? 28.425 32.731 -30.722 1.00 34.53 102 GLU A N 1
ATOM 750 C CA . GLU A 1 102 ? 29.515 33.127 -29.768 1.00 34.53 102 GLU A CA 1
ATOM 751 C C . GLU A 1 102 ? 29.254 33.198 -28.222 1.00 34.53 102 GLU A C 1
ATOM 753 O O . GLU A 1 102 ? 28.248 33.756 -27.802 1.00 34.53 102 GLU A O 1
ATOM 758 N N . LEU A 1 103 ? 30.132 32.842 -27.253 1.00 35.50 103 LEU A N 1
ATOM 759 C CA . LEU A 1 103 ? 31.382 32.047 -27.070 1.00 35.50 103 LEU A CA 1
ATOM 760 C C . LEU A 1 103 ? 31.744 32.106 -25.542 1.00 35.50 103 LEU A C 1
ATOM 762 O O . LEU A 1 103 ? 31.028 32.755 -24.786 1.00 35.50 103 LEU A O 1
ATOM 766 N N . VAL A 1 104 ? 32.873 31.507 -25.119 1.00 36.16 104 VAL A N 1
ATOM 767 C CA . VAL A 1 104 ? 33.637 31.685 -23.843 1.00 36.16 104 VAL A CA 1
ATOM 768 C C . VAL A 1 104 ? 32.974 31.332 -22.489 1.00 36.16 104 VAL A C 1
ATOM 770 O O . VAL A 1 104 ? 31.762 31.384 -22.339 1.00 36.16 104 VAL A O 1
ATOM 773 N N . GLU A 1 105 ? 33.701 31.040 -21.396 1.00 32.50 105 GLU A N 1
ATOM 774 C CA . GLU A 1 105 ? 34.957 30.279 -21.159 1.00 32.50 105 GLU A CA 1
ATOM 775 C C . GLU A 1 105 ? 35.160 30.142 -19.622 1.00 32.50 105 GLU A C 1
ATOM 777 O O . GLU A 1 105 ? 34.841 31.085 -18.903 1.00 32.50 105 GLU A O 1
ATOM 782 N N . SER A 1 106 ? 35.804 29.062 -19.137 1.00 37.31 106 SER A N 1
ATOM 783 C CA . SER A 1 106 ? 36.520 29.003 -17.831 1.00 37.31 106 SER A CA 1
ATOM 784 C C . SER A 1 106 ? 35.692 29.108 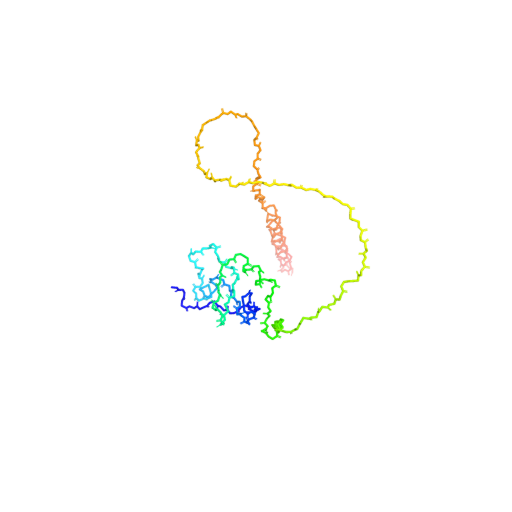-16.513 1.00 37.31 106 SER A C 1
ATOM 786 O O . SER A 1 106 ? 34.540 29.522 -16.531 1.00 37.31 106 SER A O 1
ATOM 788 N N . THR A 1 107 ? 36.179 28.774 -15.298 1.00 30.98 107 THR A N 1
ATOM 789 C CA . THR A 1 107 ? 37.249 27.860 -14.791 1.00 30.98 107 THR A CA 1
ATOM 790 C C . THR A 1 107 ? 37.116 27.726 -13.244 1.00 30.98 107 THR A C 1
ATOM 792 O O . THR A 1 107 ? 36.566 28.634 -12.630 1.00 30.98 107 THR A O 1
ATOM 795 N N . ASP A 1 108 ? 37.635 26.635 -12.641 1.00 29.75 108 ASP A N 1
ATOM 796 C CA . ASP A 1 108 ? 37.848 26.349 -11.189 1.00 29.75 108 ASP A CA 1
ATOM 797 C C . ASP A 1 108 ? 36.616 26.366 -10.230 1.00 29.75 108 ASP A C 1
ATOM 799 O O . ASP A 1 108 ? 35.701 27.168 -10.354 1.00 29.75 108 ASP A O 1
ATOM 803 N N . VAL A 1 109 ? 36.366 25.383 -9.340 1.00 33.56 109 VAL A N 1
ATOM 804 C CA . VAL A 1 109 ? 37.025 24.998 -8.053 1.00 33.56 109 VAL A CA 1
ATOM 805 C C . VAL A 1 109 ? 37.335 26.190 -7.118 1.00 33.56 109 VAL A C 1
ATOM 807 O O . VAL A 1 109 ? 37.778 27.232 -7.558 1.00 33.56 109 VAL A O 1
ATOM 810 N N . THR A 1 110 ? 37.114 26.188 -5.797 1.00 34.66 110 THR A N 1
ATOM 811 C CA . THR A 1 110 ? 37.443 25.212 -4.728 1.00 34.66 110 THR A CA 1
ATOM 812 C C . THR A 1 110 ? 36.492 25.413 -3.489 1.00 34.66 110 THR A C 1
ATOM 814 O O . THR A 1 110 ? 35.483 26.096 -3.656 1.00 34.66 110 THR A O 1
ATOM 817 N N . PRO A 1 111 ? 36.673 24.790 -2.287 1.00 43.09 111 PRO A N 1
ATOM 818 C CA . PRO A 1 111 ? 35.568 24.563 -1.325 1.00 43.09 111 PRO A CA 1
ATOM 819 C C . PRO A 1 111 ? 35.716 25.220 0.086 1.00 43.09 111 PRO A C 1
ATOM 821 O O . PRO A 1 111 ? 36.541 26.102 0.285 1.00 43.09 111 PRO A O 1
ATOM 824 N N . ILE A 1 112 ? 34.951 24.675 1.056 1.00 31.53 112 ILE A N 1
ATOM 825 C CA . ILE A 1 112 ? 35.037 24.675 2.547 1.00 31.53 112 ILE A CA 1
ATOM 826 C C . ILE A 1 112 ? 34.537 25.853 3.434 1.00 31.53 112 ILE A C 1
ATOM 828 O O . ILE A 1 112 ? 34.713 27.035 3.173 1.00 31.53 112 ILE A O 1
ATOM 832 N N . GLU A 1 113 ? 33.892 25.413 4.528 1.00 33.66 113 GLU A N 1
ATOM 833 C CA . GLU A 1 113 ? 33.362 26.049 5.760 1.00 33.66 113 GLU A CA 1
ATOM 834 C C . GLU A 1 113 ? 34.466 26.350 6.824 1.00 33.66 113 GLU A C 1
ATOM 836 O O . GLU A 1 113 ? 35.605 25.940 6.587 1.00 33.66 113 GLU A O 1
ATOM 841 N N . PRO A 1 114 ? 34.189 26.853 8.067 1.00 54.00 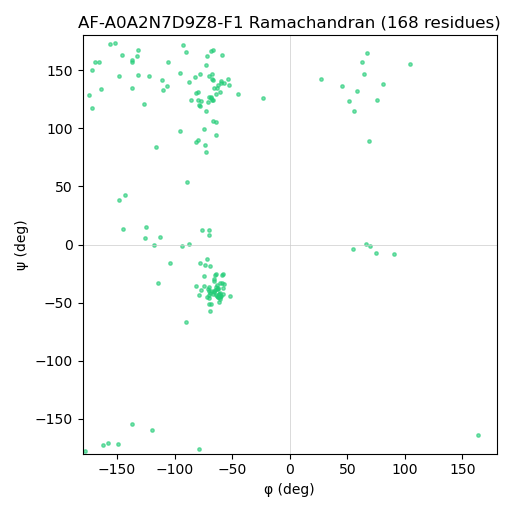114 PRO A N 1
ATOM 842 C CA . PRO A 1 114 ? 33.065 27.647 8.635 1.00 54.00 114 PRO A CA 1
ATOM 843 C C . PRO A 1 114 ? 33.548 28.805 9.587 1.00 54.00 114 PRO A C 1
ATOM 845 O O . PRO A 1 114 ? 34.705 29.204 9.522 1.00 54.00 114 PRO A O 1
ATOM 848 N N . THR A 1 115 ? 32.694 29.243 10.548 1.00 28.55 115 THR A N 1
ATOM 849 C CA . THR A 1 115 ? 32.891 30.087 11.786 1.00 28.55 115 THR A CA 1
ATOM 850 C C . THR A 1 115 ? 32.423 31.561 11.729 1.00 28.55 115 THR A C 1
ATOM 852 O O . THR A 1 115 ? 32.385 32.131 10.649 1.00 28.55 115 THR A O 1
ATOM 855 N N . LEU A 1 116 ? 32.085 32.281 12.825 1.00 31.06 116 LEU A N 1
ATOM 856 C CA . LEU A 1 116 ? 31.444 31.981 14.138 1.00 31.06 116 LEU A CA 1
ATOM 857 C C . LEU A 1 116 ? 31.203 33.320 14.912 1.00 31.06 116 LEU A C 1
ATOM 859 O O . LEU A 1 116 ? 32.166 34.034 15.148 1.00 31.06 116 LEU A O 1
ATOM 863 N N . SER A 1 117 ? 29.978 33.574 15.410 1.00 36.62 117 SER A N 1
ATOM 864 C CA . SER A 1 117 ? 29.595 34.548 16.480 1.00 36.62 117 SER A CA 1
ATOM 865 C C . SER A 1 117 ? 29.747 36.087 16.324 1.00 36.62 117 SER A C 1
ATOM 867 O O . SER A 1 117 ? 30.750 36.590 15.840 1.00 36.62 117 SER A O 1
ATOM 869 N N . THR A 1 118 ? 28.784 36.795 16.963 1.00 29.53 118 THR A N 1
ATOM 870 C CA . THR A 1 118 ? 28.851 38.174 17.540 1.00 29.53 118 THR A CA 1
ATOM 871 C C . THR A 1 118 ? 28.797 39.377 16.556 1.00 29.53 118 THR A C 1
ATOM 873 O O . THR A 1 118 ? 29.637 39.484 15.676 1.00 29.53 118 THR A O 1
ATOM 876 N N . GLU A 1 119 ? 27.876 40.364 16.656 1.00 34.44 119 GLU A N 1
ATOM 877 C CA . GLU A 1 119 ? 26.685 40.521 17.531 1.00 34.44 119 GLU A CA 1
ATOM 878 C C . GLU A 1 119 ? 25.631 41.582 17.065 1.00 34.44 119 GLU A C 1
ATOM 880 O O . GLU A 1 119 ? 25.703 42.139 15.975 1.00 34.44 119 GLU A O 1
ATOM 885 N N . THR A 1 120 ? 24.649 41.824 17.946 1.00 28.81 120 THR A N 1
ATOM 886 C CA . THR A 1 120 ? 23.538 42.801 18.032 1.00 28.81 120 THR A CA 1
ATOM 887 C C . THR A 1 120 ? 23.598 44.146 17.277 1.00 28.81 120 THR A C 1
ATOM 889 O O . THR A 1 120 ? 24.414 45.010 17.590 1.00 28.81 120 THR A O 1
ATOM 892 N N . THR A 1 121 ? 22.556 44.425 16.468 1.00 27.22 121 THR A N 1
ATOM 893 C CA . THR A 1 121 ? 21.560 45.524 16.658 1.00 27.22 121 THR A CA 1
ATOM 894 C C . THR A 1 121 ? 20.331 45.309 15.733 1.00 27.22 121 THR A C 1
ATOM 896 O O . THR A 1 121 ? 20.416 44.558 14.766 1.00 27.22 121 THR A O 1
ATOM 899 N N . ALA A 1 122 ? 19.171 45.893 16.077 1.00 36.75 122 ALA A N 1
ATOM 900 C CA . ALA A 1 122 ? 17.872 45.816 15.370 1.00 36.75 122 ALA A CA 1
ATOM 901 C C . ALA A 1 122 ? 17.919 46.335 13.901 1.00 36.75 122 ALA A C 1
ATOM 903 O O . ALA A 1 122 ? 18.854 47.041 13.537 1.00 36.75 122 ALA A O 1
ATOM 904 N N . ASP A 1 123 ? 16.960 46.060 13.000 1.00 33.44 123 ASP A N 1
ATOM 905 C CA . ASP A 1 123 ? 15.501 45.862 13.168 1.00 33.44 123 ASP A CA 1
ATOM 906 C C . ASP A 1 123 ? 14.868 44.923 12.094 1.00 33.44 123 ASP A C 1
ATOM 908 O O . ASP A 1 123 ? 15.515 44.552 11.119 1.00 33.44 123 ASP A O 1
ATOM 912 N N . LYS A 1 124 ? 13.576 44.585 12.265 1.00 33.38 124 LYS A N 1
ATOM 913 C CA . LYS A 1 124 ? 12.661 43.819 11.385 1.00 33.38 124 LYS A CA 1
ATOM 914 C C . LYS A 1 124 ? 12.921 42.319 11.178 1.00 33.38 124 LYS A C 1
ATOM 916 O O . LYS A 1 124 ? 13.419 41.869 10.151 1.00 33.38 124 LYS A O 1
ATOM 921 N N . ALA A 1 125 ? 12.315 41.536 12.072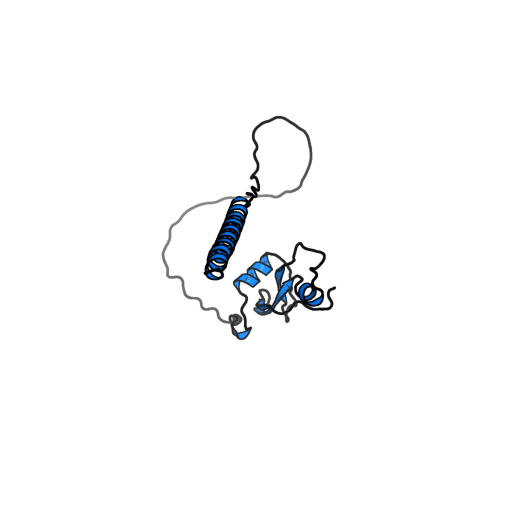 1.00 47.34 125 ALA A N 1
ATOM 922 C CA . ALA A 1 125 ? 11.564 40.332 11.686 1.00 47.34 125 ALA A CA 1
ATOM 923 C C . ALA A 1 125 ? 10.060 40.705 11.483 1.00 47.34 125 ALA A C 1
ATOM 925 O O . ALA A 1 125 ? 9.698 41.849 11.773 1.00 47.34 125 ALA A O 1
ATOM 926 N N . PRO A 1 126 ? 9.180 39.818 10.962 1.00 46.91 126 PRO A N 1
ATOM 927 C CA . PRO A 1 126 ? 8.792 38.594 11.673 1.00 46.91 126 PRO A CA 1
ATOM 928 C C . PRO A 1 126 ? 8.822 37.304 10.828 1.00 46.91 126 PRO A C 1
ATOM 930 O O . PRO A 1 126 ? 8.803 37.321 9.600 1.00 46.91 126 PRO A O 1
ATOM 933 N N . LEU A 1 127 ? 8.833 36.164 11.527 1.00 47.25 127 LEU A N 1
ATOM 934 C CA . LEU A 1 127 ? 8.734 34.817 10.954 1.00 47.25 127 LEU A CA 1
ATOM 935 C C . LEU A 1 127 ? 7.314 34.510 10.426 1.00 47.25 127 LEU A C 1
ATOM 937 O O . LEU A 1 127 ? 6.344 35.117 10.886 1.00 47.25 127 LEU A O 1
ATOM 941 N N . PRO A 1 128 ? 7.151 33.490 9.558 1.00 50.09 128 PRO A N 1
ATOM 942 C CA . PRO A 1 128 ? 5.847 32.880 9.303 1.00 50.09 128 PRO A CA 1
ATOM 943 C C . PRO A 1 128 ? 5.302 32.196 10.572 1.00 50.09 128 PRO A C 1
ATOM 945 O O . PRO A 1 128 ? 5.753 31.122 10.971 1.00 50.09 128 PRO A O 1
ATOM 948 N N . GLU A 1 129 ? 4.307 32.813 11.212 1.00 47.59 129 GLU A N 1
ATOM 949 C CA . GLU A 1 129 ? 3.610 32.234 12.364 1.00 47.59 129 GLU A CA 1
ATOM 950 C C . GLU A 1 129 ? 2.787 30.994 11.972 1.00 47.59 129 GLU A C 1
ATOM 952 O O . GLU A 1 129 ? 1.857 31.077 11.165 1.00 47.59 129 GLU A O 1
ATOM 957 N N . ASN A 1 130 ? 3.029 29.855 12.629 1.00 58.03 130 ASN A N 1
ATOM 958 C CA . ASN A 1 130 ? 2.129 28.697 12.568 1.00 58.03 130 ASN A CA 1
ATOM 959 C C . ASN A 1 130 ? 0.843 28.970 13.372 1.00 58.03 130 ASN A C 1
ATOM 961 O O . ASN A 1 130 ? 0.691 28.537 14.516 1.00 58.03 130 ASN A O 1
ATOM 965 N N . ARG A 1 131 ? -0.098 29.710 12.774 1.00 43.09 131 ARG A N 1
ATOM 966 C CA . ARG A 1 131 ? -1.385 30.058 13.394 1.00 43.09 131 ARG A CA 1
ATOM 967 C C . ARG A 1 131 ? -2.343 28.864 13.454 1.00 43.09 131 ARG A C 1
ATOM 969 O O . ARG A 1 131 ? -3.234 28.724 12.618 1.00 43.09 131 ARG A O 1
ATOM 976 N N . LEU A 1 132 ? -2.227 28.053 14.507 1.00 59.56 132 LEU A N 1
ATOM 977 C CA . LEU A 1 132 ? -3.322 27.184 14.948 1.00 59.56 132 LEU A CA 1
ATOM 978 C C . LEU A 1 132 ? -4.499 28.060 15.412 1.00 59.56 132 LEU A C 1
ATOM 980 O O . LEU A 1 132 ? -4.552 28.489 16.563 1.00 59.56 132 LEU A O 1
ATOM 984 N N . GLN A 1 133 ? -5.458 28.326 14.522 1.00 63.50 133 GLN A N 1
ATOM 985 C CA . GLN A 1 133 ? -6.722 28.943 14.926 1.00 63.50 133 GLN A CA 1
ATOM 986 C C . GLN A 1 133 ? -7.541 27.962 15.790 1.00 63.50 133 GLN A C 1
ATOM 988 O O . GLN A 1 133 ? -7.822 26.844 15.344 1.00 63.50 133 GLN A O 1
ATOM 993 N N . PRO A 1 134 ? -7.977 28.356 17.001 1.00 53.47 134 PRO A N 1
ATOM 994 C CA . PRO A 1 134 ? -8.791 27.502 17.857 1.00 53.47 134 PRO A CA 1
ATOM 995 C C . PRO A 1 134 ? -10.220 27.375 17.308 1.00 53.47 134 PRO A C 1
ATOM 997 O O . PRO A 1 134 ? -10.991 28.333 17.297 1.00 53.47 134 PRO A O 1
ATOM 1000 N N . GLN A 1 135 ? -10.619 26.168 16.901 1.00 63.44 135 GLN A N 1
ATOM 1001 C CA . GLN A 1 135 ? -11.922 25.914 16.258 1.00 63.44 135 GLN A CA 1
ATOM 1002 C C . GLN A 1 135 ? -13.128 25.892 17.230 1.00 63.44 135 GLN A C 1
ATOM 1004 O O . GLN A 1 135 ? -14.229 25.483 16.853 1.00 63.44 135 GLN A O 1
ATOM 1009 N N . PHE A 1 136 ? -12.950 26.337 18.481 1.00 55.91 136 PHE A N 1
ATOM 1010 C CA . PHE A 1 136 ? -13.928 26.189 19.569 1.00 55.91 136 PHE A CA 1
ATOM 1011 C C . PHE A 1 136 ? -15.298 26.829 19.289 1.00 55.91 136 PHE A C 1
ATOM 1013 O O . PHE A 1 136 ? -16.307 26.331 19.789 1.00 55.91 136 PHE A O 1
ATOM 1020 N N . LEU A 1 137 ? -15.364 27.864 18.441 1.00 59.28 137 LEU A N 1
ATOM 1021 C CA . LEU A 1 137 ? -16.620 28.538 18.086 1.00 59.28 137 LEU A CA 1
ATOM 1022 C C . LEU A 1 137 ? -17.664 27.577 17.479 1.00 59.28 137 LEU A C 1
ATOM 1024 O O . LEU A 1 137 ? -18.851 27.680 17.780 1.00 59.28 137 LEU A O 1
ATOM 1028 N N . LYS A 1 138 ? -17.222 26.608 16.662 1.00 56.97 138 LYS A N 1
ATOM 1029 C CA . LYS A 1 138 ? -18.113 25.622 16.023 1.00 56.97 138 LYS A CA 1
ATOM 1030 C C . LYS A 1 138 ? -18.614 24.567 17.015 1.00 56.97 138 LYS A C 1
ATOM 1032 O O . LYS A 1 138 ? -19.768 24.159 16.942 1.00 56.97 138 LYS A O 1
ATOM 1037 N N . VAL A 1 139 ? -17.773 24.166 17.971 1.00 64.62 139 VAL A N 1
ATOM 1038 C CA . VAL A 1 139 ? -18.129 23.180 19.008 1.00 64.62 139 VAL A CA 1
ATOM 1039 C C . VAL A 1 139 ? -19.156 23.762 19.986 1.00 64.62 139 VAL A C 1
ATOM 1041 O O . VAL A 1 139 ? -20.134 23.093 20.319 1.00 64.62 139 VAL A O 1
ATOM 1044 N N . GLY A 1 140 ? -18.983 25.027 20.390 1.00 71.00 140 GLY A N 1
ATOM 1045 C CA . GLY A 1 140 ? -19.921 25.723 21.277 1.00 71.00 140 GLY A CA 1
ATOM 1046 C C . GLY A 1 140 ? -21.333 25.844 20.693 1.00 71.00 140 GLY A C 1
ATOM 1047 O O . GLY A 1 140 ? -22.308 25.595 21.400 1.00 71.00 140 GLY A O 1
ATOM 1048 N N . ALA A 1 141 ? -21.450 26.145 19.394 1.00 76.25 141 ALA A N 1
ATOM 1049 C CA . ALA A 1 141 ? -22.741 26.232 18.706 1.00 76.25 141 ALA A CA 1
ATOM 1050 C C . ALA A 1 141 ? -23.507 24.894 18.717 1.00 76.25 141 ALA A C 1
ATOM 1052 O O . ALA A 1 141 ? -24.692 24.862 19.053 1.00 76.25 141 ALA A O 1
ATOM 1053 N N . CYS A 1 142 ? -22.825 23.780 18.423 1.00 77.69 142 CYS A N 1
ATOM 1054 C CA . CYS A 1 142 ? -23.428 22.446 18.467 1.00 77.69 142 CYS A CA 1
ATOM 1055 C C . CYS A 1 142 ? -23.894 22.065 19.882 1.00 77.69 142 CYS A C 1
ATOM 1057 O O . CYS A 1 142 ? -25.007 21.566 20.049 1.00 77.69 142 CYS A O 1
ATOM 1059 N N . LEU A 1 143 ? -23.075 22.331 20.907 1.00 84.25 143 LEU A N 1
ATOM 1060 C CA . LEU A 1 143 ? -23.426 22.020 22.296 1.00 84.25 143 LEU A CA 1
ATOM 1061 C C . LEU A 1 143 ? -24.624 22.854 22.785 1.00 84.25 143 LEU A C 1
ATOM 1063 O O . LEU A 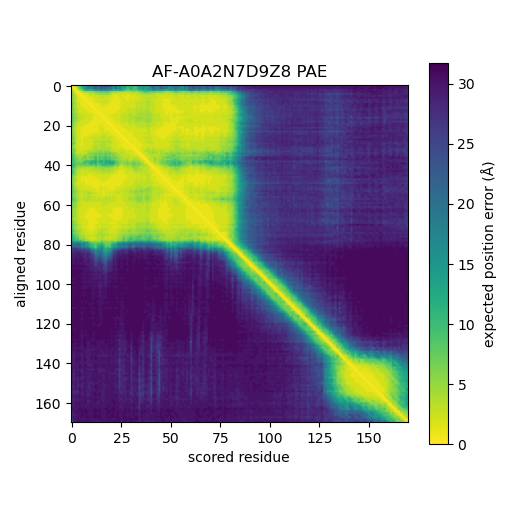1 143 ? -25.526 22.318 23.428 1.00 84.25 143 LEU A O 1
ATOM 1067 N N . GLY A 1 144 ? -24.673 24.142 22.427 1.00 87.56 144 GLY A N 1
ATOM 1068 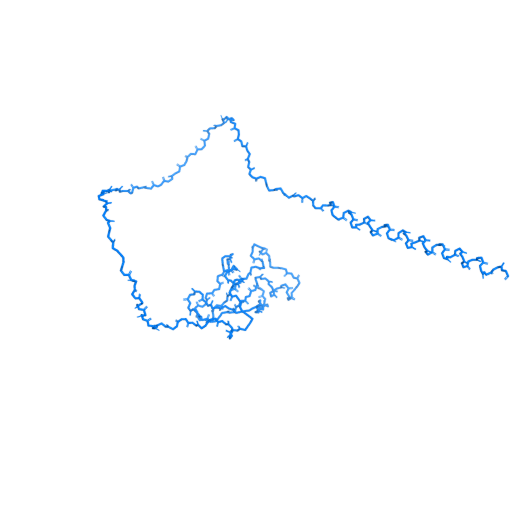C CA . GLY A 1 144 ? -25.804 25.022 22.731 1.00 87.56 144 GLY A CA 1
ATOM 1069 C C . GLY A 1 144 ? -27.118 24.532 22.115 1.00 87.56 144 GLY A C 1
ATOM 1070 O O . GLY A 1 144 ? -28.130 24.460 22.813 1.00 87.56 144 GLY A O 1
ATOM 1071 N N . LEU A 1 145 ? -27.100 24.118 20.842 1.00 88.69 145 LEU A N 1
ATOM 1072 C CA . LEU A 1 145 ? -28.281 23.574 20.162 1.00 88.69 145 LEU A CA 1
ATOM 1073 C C . LEU A 1 145 ? -28.811 22.304 20.851 1.00 88.69 145 LEU A C 1
ATOM 1075 O O . LEU A 1 145 ? -30.015 22.188 21.080 1.00 88.69 145 LEU A O 1
ATOM 1079 N N . VAL A 1 146 ? -27.925 21.380 21.240 1.00 92.81 146 VAL A N 1
ATOM 1080 C CA . VAL A 1 146 ? -28.306 20.153 21.966 1.00 92.81 146 VAL A CA 1
ATOM 1081 C C . VAL A 1 146 ? -28.960 20.479 23.314 1.00 92.81 146 VAL A C 1
ATOM 1083 O O . VAL A 1 146 ? -29.988 19.890 23.651 1.00 92.81 146 VAL A O 1
ATOM 1086 N N . LEU A 1 147 ? -28.429 21.447 24.068 1.00 92.94 147 LEU A N 1
ATOM 1087 C CA . LEU A 1 147 ? -29.015 21.865 25.348 1.00 92.94 147 LEU A CA 1
ATOM 1088 C C . LEU A 1 147 ? -30.402 22.511 25.179 1.00 92.94 147 LEU A C 1
ATOM 1090 O O . LEU A 1 147 ? -31.308 22.213 25.961 1.00 92.94 147 LEU A O 1
ATOM 1094 N N . VAL A 1 148 ? -30.602 23.333 24.143 1.00 92.81 148 VAL A N 1
ATOM 1095 C CA . VAL A 1 148 ? -31.914 23.926 23.819 1.00 92.81 148 VAL A CA 1
ATOM 1096 C C . VAL A 1 148 ? -32.933 22.847 23.438 1.00 92.81 148 VAL A C 1
ATOM 1098 O O . VAL A 1 148 ? -34.057 22.872 23.940 1.00 92.81 148 VAL A O 1
ATOM 1101 N N . LEU A 1 149 ? -32.544 21.862 22.620 1.00 92.19 149 LEU A N 1
ATOM 1102 C CA . LEU A 1 149 ? -33.409 20.738 22.245 1.00 92.19 149 LEU A CA 1
ATOM 1103 C C . LEU A 1 149 ? -33.809 19.888 23.463 1.00 92.19 149 LEU A C 1
ATOM 1105 O O . LEU A 1 149 ? -34.992 19.595 23.643 1.00 92.19 149 LEU A O 1
ATOM 1109 N N . LEU A 1 150 ? -32.862 19.550 24.345 1.00 92.81 150 LEU A N 1
ATOM 1110 C CA . LEU A 1 150 ? -33.148 18.812 25.582 1.00 92.81 150 LEU A CA 1
ATOM 1111 C C . LEU A 1 150 ? -34.076 19.597 26.526 1.00 92.81 150 LEU A C 1
ATOM 1113 O O . LEU A 1 150 ? -34.973 19.012 27.137 1.00 92.81 150 LEU A O 1
ATOM 1117 N N . PHE A 1 151 ? -33.910 20.920 26.625 1.00 92.94 151 PHE A N 1
ATOM 1118 C CA . PHE A 1 151 ? -34.802 21.776 27.408 1.00 92.94 151 PHE A CA 1
ATOM 1119 C C . PHE A 1 151 ? -36.218 21.839 26.813 1.00 92.94 151 PHE A C 1
ATOM 1121 O O . PHE A 1 151 ? -37.196 21.711 27.553 1.00 92.94 151 PHE A O 1
ATOM 1128 N N . ALA A 1 152 ? -36.342 21.963 25.487 1.00 91.44 152 ALA A N 1
ATOM 1129 C CA . ALA A 1 152 ? -37.627 21.951 24.790 1.00 91.44 152 ALA A CA 1
ATOM 1130 C C . ALA A 1 152 ? -38.374 20.622 25.001 1.00 91.44 152 ALA A C 1
ATOM 1132 O O . ALA A 1 152 ? -39.524 20.633 25.442 1.00 91.44 152 ALA A O 1
ATOM 1133 N N . VAL A 1 153 ? -37.704 19.479 24.803 1.00 91.88 153 VAL A N 1
ATOM 1134 C CA . VAL A 1 153 ? -38.271 18.144 25.078 1.00 91.88 153 VAL A CA 1
ATOM 1135 C C . VAL A 1 153 ? -38.699 18.020 26.544 1.00 91.88 153 VAL A C 1
ATOM 1137 O O . VAL A 1 153 ? -39.800 17.544 26.824 1.00 91.88 153 VAL A O 1
ATOM 1140 N N . LYS A 1 154 ? -37.893 18.513 27.495 1.00 88.88 154 LYS A N 1
ATOM 1141 C CA . LYS A 1 154 ? -38.247 18.490 28.922 1.00 88.88 154 LYS A CA 1
ATOM 1142 C C . LYS A 1 154 ? -39.478 19.350 29.244 1.00 88.88 154 LYS A C 1
ATOM 1144 O O . LYS A 1 154 ? -40.288 18.926 30.066 1.00 88.88 154 LYS A O 1
ATOM 1149 N N . ARG A 1 155 ? -39.669 20.510 28.595 1.00 86.88 155 ARG A N 1
ATOM 1150 C CA . ARG A 1 155 ? -40.906 21.306 28.747 1.00 86.88 155 ARG A CA 1
ATOM 1151 C C . ARG A 1 155 ? -42.116 20.632 28.100 1.00 86.88 155 ARG A C 1
ATOM 1153 O O . ARG A 1 155 ? -43.169 20.627 28.727 1.00 86.88 155 ARG A O 1
ATOM 1160 N N . MET A 1 156 ? -41.971 20.015 26.926 1.00 82.94 156 MET A N 1
ATOM 1161 C CA . MET A 1 156 ? -43.055 19.259 26.278 1.00 82.94 156 MET A CA 1
ATOM 1162 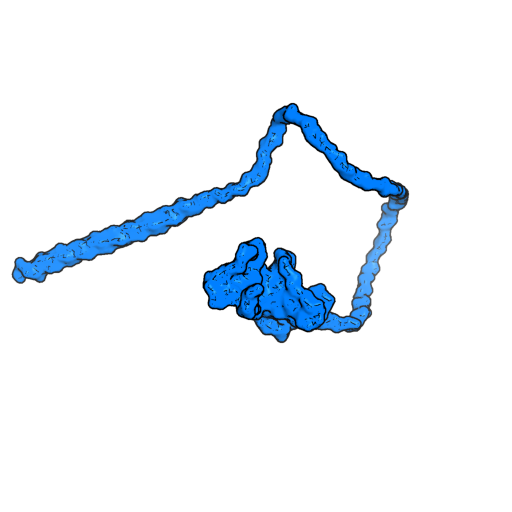C C . MET A 1 156 ? -43.529 18.087 27.150 1.00 82.94 156 MET A C 1
ATOM 1164 O O . MET A 1 156 ? -44.724 17.939 27.392 1.00 82.94 156 MET A O 1
ATOM 1168 N N . LEU A 1 157 ? -42.597 17.299 27.701 1.00 82.31 157 LEU A N 1
ATOM 1169 C CA . LEU A 1 157 ? -42.916 16.195 28.614 1.00 82.31 157 LEU A CA 1
ATOM 1170 C C . LEU A 1 157 ? -43.531 16.671 29.941 1.00 82.31 157 LEU A C 1
ATOM 1172 O O . LEU A 1 157 ? -44.346 15.957 30.520 1.00 82.31 157 LEU A O 1
ATOM 1176 N N . ALA A 1 158 ? -43.165 17.860 30.429 1.00 77.50 158 ALA A N 1
ATOM 1177 C CA . ALA A 1 158 ? -43.785 18.454 31.612 1.00 77.50 158 ALA A CA 1
ATOM 1178 C C . ALA A 1 158 ? -45.214 18.949 31.327 1.00 77.50 158 ALA A C 1
ATOM 1180 O O . ALA A 1 158 ? -46.119 18.640 32.094 1.00 77.50 158 ALA A O 1
ATOM 1181 N N . ALA A 1 159 ? -45.435 19.651 30.210 1.00 71.44 159 ALA A N 1
ATOM 1182 C CA . ALA A 1 159 ? -46.759 20.127 29.804 1.00 71.44 159 ALA A CA 1
ATOM 1183 C C . ALA A 1 159 ? -47.739 18.964 29.575 1.00 71.44 159 ALA A C 1
ATOM 1185 O O . ALA A 1 159 ? -48.860 18.993 30.072 1.00 71.44 159 ALA A O 1
ATOM 1186 N N . ASN A 1 160 ? -47.292 17.888 28.918 1.00 66.31 160 ASN A N 1
ATOM 1187 C CA . ASN A 1 160 ? -48.144 16.725 28.669 1.00 66.31 160 ASN A CA 1
ATOM 1188 C C . ASN A 1 160 ? -48.566 16.003 29.967 1.00 66.31 160 ASN A C 1
ATOM 1190 O O . ASN A 1 160 ? -49.634 15.401 30.012 1.00 66.31 160 ASN A O 1
ATOM 1194 N N . LYS A 1 161 ? -47.766 16.100 31.043 1.00 64.00 161 LYS A N 1
ATOM 1195 C CA . LYS A 1 161 ? -48.132 15.591 32.376 1.00 64.00 161 LYS A CA 1
ATOM 1196 C C . LYS A 1 161 ? -49.165 16.452 33.106 1.00 64.00 161 LYS A C 1
ATOM 1198 O O . LYS A 1 161 ? -49.895 15.902 33.920 1.00 64.00 161 LYS A O 1
ATOM 1203 N N . VAL A 1 162 ? -49.239 17.757 32.830 1.00 61.41 162 VAL A N 1
ATOM 1204 C CA . VAL A 1 162 ? -50.298 18.627 33.381 1.00 61.41 162 VAL A CA 1
ATOM 1205 C C . VAL A 1 162 ? -51.638 18.243 32.757 1.00 61.41 162 VAL A C 1
ATOM 1207 O O . VAL A 1 162 ? -52.556 17.869 33.480 1.00 61.41 162 VAL A O 1
ATOM 1210 N N . ASN A 1 163 ? -51.694 18.172 31.423 1.00 59.97 163 ASN A N 1
ATOM 1211 C CA . ASN A 1 163 ? -52.900 17.784 30.683 1.00 59.97 163 ASN A CA 1
ATOM 1212 C C . ASN A 1 163 ? -53.407 16.373 31.060 1.00 59.97 163 ASN A C 1
ATOM 1214 O O . ASN A 1 163 ? -54.608 16.121 31.063 1.00 59.97 163 ASN A O 1
ATOM 1218 N N . GLN A 1 164 ? -52.501 15.443 31.393 1.00 57.47 164 GLN A N 1
ATOM 1219 C CA . GLN A 1 164 ? -52.862 14.108 31.896 1.00 57.47 164 GLN A CA 1
ATOM 1220 C C . GLN A 1 164 ? -53.289 14.091 33.375 1.00 57.47 164 GLN A C 1
ATOM 1222 O O . GLN A 1 164 ? -53.874 13.103 33.811 1.00 57.47 164 GLN A O 1
ATOM 1227 N N . GLY A 1 165 ? -53.011 15.141 34.151 1.00 57.44 165 GLY A N 1
ATOM 1228 C CA . GLY A 1 165 ? -53.473 15.270 35.534 1.00 57.44 165 GLY A CA 1
ATOM 1229 C C . GLY A 1 165 ? -54.936 15.705 35.626 1.00 57.44 165 GLY A C 1
ATOM 1230 O O . GLY A 1 165 ? -55.694 15.126 36.396 1.00 57.44 165 GLY A O 1
ATOM 1231 N N . GLU A 1 166 ? -55.339 16.683 34.812 1.00 54.91 166 GLU A N 1
ATOM 1232 C CA . GLU A 1 166 ? -56.710 17.219 34.811 1.00 54.91 166 GLU A CA 1
ATOM 1233 C C . GLU A 1 166 ? -57.717 16.211 34.228 1.00 54.91 166 GLU A C 1
ATOM 1235 O O . GLU A 1 166 ? -58.783 16.007 34.799 1.00 54.91 166 GLU A O 1
ATOM 1240 N N . ALA A 1 167 ? -57.337 15.463 33.185 1.00 54.38 167 ALA A N 1
ATOM 1241 C CA . ALA A 1 167 ? -58.173 14.430 32.555 1.00 54.38 167 ALA A CA 1
ATOM 1242 C C . ALA A 1 167 ? -58.407 13.148 33.400 1.00 54.38 167 ALA A C 1
ATOM 1244 O O . ALA A 1 167 ? -58.858 12.137 32.865 1.00 54.38 167 ALA A O 1
ATOM 1245 N N . ASN A 1 168 ? -58.065 13.159 34.693 1.00 56.66 168 ASN A N 1
ATOM 1246 C CA . ASN A 1 168 ? -58.289 12.059 35.643 1.00 56.66 168 ASN A CA 1
ATOM 1247 C C . ASN A 1 168 ? -59.078 12.505 36.896 1.00 56.66 168 ASN A C 1
ATOM 1249 O O . ASN A 1 168 ? -59.063 11.795 37.903 1.00 56.66 168 ASN A O 1
ATOM 1253 N N . HIS A 1 169 ? -59.725 13.679 36.873 1.00 53.81 169 HIS A N 1
ATOM 1254 C CA . HIS A 1 169 ? -60.459 14.208 38.032 1.00 53.81 169 HIS A CA 1
ATOM 1255 C C . HIS A 1 169 ? -61.755 14.957 37.655 1.00 53.81 169 HIS A C 1
ATOM 1257 O O . HIS A 1 169 ? -62.063 15.998 38.235 1.00 53.81 169 HIS A O 1
ATOM 1263 N N . GLU A 1 170 ? -62.509 14.395 36.704 1.00 43.25 170 GLU A N 1
ATOM 1264 C CA . GLU A 1 170 ? -63.903 14.738 36.368 1.00 43.25 170 GLU A CA 1
ATOM 1265 C C . GLU A 1 170 ? -64.744 13.447 36.325 1.00 43.25 170 GLU A C 1
ATOM 1267 O O . GLU A 1 170 ? -64.203 12.427 35.833 1.00 43.25 170 GLU A O 1
#

pLDDT: mean 72.55, std 24.18, range [27.22, 98.25]

Radius of gyration: 33.47 Å; Cα contacts (8 Å, |Δi|>4): 160; chains: 1; bounding box: 102×56×78 Å

Secondary structure (DSSP, 8-state):
--SSPPPP-EEEE-TTT--EEEEEETTHHHHHHHS---S-GGGTT-EEEE-TTT-----SHHHHHHHHHH-BSSGGGSPPP--S-----PPPPP----------------------------------------THHHHHHHHHHHHHHHHHHHHHHHHHHHHHHHTT--

Solvent-accessible surface area (backbone atoms only — not comparable to full-atom values): 11220 Å² total; per-residue (Å²): 128,71,89,51,65,50,58,79,75,26,21,31,64,27,98,86,75,48,44,73,15,48,23,27,40,38,46,46,18,34,33,73,73,69,74,38,76,55,94,67,63,92,56,54,72,39,33,26,46,40,26,83,82,85,64,53,53,66,85,43,73,66,44,22,48,53,44,72,76,58,51,27,81,50,70,88,72,48,80,76,65,84,68,96,72,78,91,80,79,75,80,82,81,91,81,85,90,78,89,88,81,92,80,90,80,90,79,83,89,86,88,87,87,89,90,82,86,90,84,92,78,89,85,83,83,82,79,91,75,87,77,79,75,81,69,56,70,62,55,52,53,56,54,50,51,54,52,53,52,54,51,50,52,53,50,52,59,50,52,55,51,51,62,59,54,61,81,73,76,126